Protein AF-A0A2S2NU34-F1 (afdb_monomer)

pLDDT: mean 74.49, std 21.67, range [35.31, 96.81]

Secondary structure (DSSP, 8-state):
-------HHHHHHHHHHS--HHHHHHHHHHHHHHHHHHH-SEEEEEESSSTT-EEEEEGGGEEEETTTTEEEEEE--GGGHHHHHHTTPPPPTTSEEEEEEEEEEESSHHHHHHHHHHHHHHHS------S---------------------

Nearest PDB structures (foldseek):
  3jc2-assembly1_1  TM=4.461E-01  e=7.846E+00  Canis lupus familiaris
  2vgn-assembly1_A  TM=3.188E-01  e=4.449E+00  Saccharomyces cerevisiae S288C

Organism: Schizaphis graminum (NCBI:txid13262)

Mean predicted aligned error: 14.65 Å

Structure (mmCIF, N/CA/C/O backbone):
data_AF-A0A2S2NU34-F1
#
_entry.id   AF-A0A2S2NU34-F1
#
loop_
_atom_site.group_PDB
_atom_site.id
_atom_site.type_symbol
_atom_site.label_atom_id
_atom_site.label_alt_id
_atom_site.label_comp_id
_atom_site.label_asym_id
_atom_site.label_entity_id
_atom_site.label_seq_id
_atom_site.pdbx_PDB_ins_code
_atom_site.Cartn_x
_atom_site.Cartn_y
_atom_site.Cartn_z
_atom_site.occupancy
_atom_site.B_iso_or_equiv
_atom_site.auth_seq_id
_atom_site.auth_comp_id
_atom_site.auth_asym_id
_atom_site.auth_atom_id
_atom_site.pdbx_PDB_model_num
ATOM 1 N N . GLU A 1 1 ? -29.803 -10.728 56.609 1.00 41.19 1 GLU A N 1
ATOM 2 C CA . GLU A 1 1 ? -29.369 -10.623 55.199 1.00 41.19 1 GLU A CA 1
ATOM 3 C C . GLU A 1 1 ? -28.415 -11.768 54.884 1.00 41.19 1 GLU A C 1
ATOM 5 O O . GLU A 1 1 ? -27.499 -12.003 55.662 1.00 41.19 1 GLU A O 1
ATOM 10 N N . LYS A 1 2 ? -28.663 -12.541 53.818 1.00 38.84 2 LYS A N 1
ATOM 11 C CA . LYS A 1 2 ? -27.725 -13.572 53.347 1.00 38.84 2 LYS A CA 1
ATOM 12 C C . LYS A 1 2 ? -26.826 -12.933 52.293 1.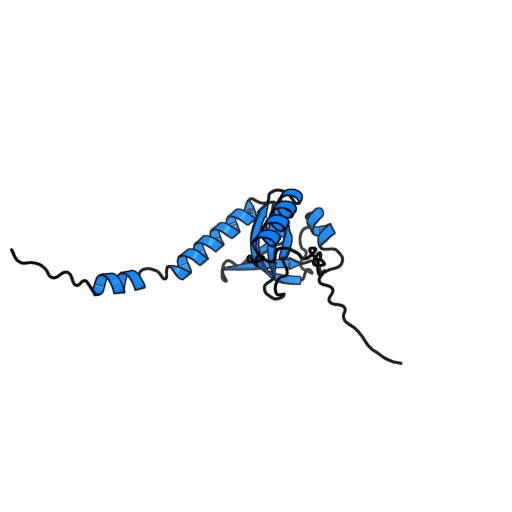00 38.84 2 LYS A C 1
ATOM 14 O O . LYS A 1 2 ? -27.303 -12.611 51.210 1.00 38.84 2 LYS A O 1
ATOM 19 N N . TYR A 1 3 ? -25.551 -12.744 52.619 1.00 47.44 3 TYR A N 1
ATOM 20 C CA . TYR A 1 3 ? -24.549 -12.320 51.647 1.00 47.44 3 TYR A CA 1
ATOM 21 C C . TYR A 1 3 ? -24.296 -13.469 50.669 1.00 47.44 3 TYR A C 1
ATOM 23 O O . TYR A 1 3 ? -23.847 -14.546 51.061 1.00 47.44 3 TYR A O 1
ATOM 31 N N . VAL A 1 4 ? -24.633 -13.248 49.399 1.00 49.75 4 VAL A N 1
ATOM 32 C CA . VAL A 1 4 ? -24.257 -14.137 48.300 1.00 49.75 4 VAL A CA 1
ATOM 33 C C . VAL A 1 4 ? -22.762 -13.941 48.071 1.00 49.75 4 VAL A C 1
ATOM 35 O O . VAL A 1 4 ? -22.330 -12.838 47.737 1.00 49.75 4 VAL A O 1
ATOM 38 N N . GLN A 1 5 ? -21.966 -14.991 48.279 1.00 52.78 5 GLN A N 1
ATOM 39 C CA . GLN A 1 5 ? -20.579 -15.000 47.822 1.00 52.78 5 GLN A CA 1
ATOM 40 C C . GLN A 1 5 ? -20.595 -14.971 46.294 1.00 52.78 5 GLN A C 1
ATOM 42 O O . GLN A 1 5 ? -20.923 -15.961 45.644 1.00 52.78 5 GLN A O 1
ATOM 47 N N . VAL A 1 6 ? -20.289 -13.808 45.725 1.00 53.88 6 VAL A N 1
ATOM 48 C CA . VAL A 1 6 ? -19.992 -13.697 44.301 1.00 53.88 6 VAL A CA 1
ATOM 49 C C . VAL A 1 6 ? -18.595 -14.267 44.118 1.00 53.88 6 VAL A C 1
ATOM 51 O O . VAL A 1 6 ? -17.631 -13.735 44.664 1.00 53.88 6 VAL A O 1
ATOM 54 N N . ASP A 1 7 ? -18.515 -15.381 43.399 1.00 53.88 7 ASP A N 1
ATOM 55 C CA . ASP A 1 7 ? -17.275 -16.087 43.101 1.00 53.88 7 ASP A CA 1
ATOM 56 C C . ASP A 1 7 ? -16.373 -15.201 42.224 1.00 53.88 7 ASP A C 1
ATOM 58 O O . ASP A 1 7 ? -16.480 -15.146 40.993 1.00 53.88 7 ASP A O 1
ATOM 62 N N . THR A 1 8 ? -15.515 -14.426 42.887 1.00 54.09 8 THR A N 1
ATOM 63 C CA . THR A 1 8 ? -14.628 -13.432 42.278 1.00 54.09 8 THR A CA 1
ATOM 64 C C . THR A 1 8 ? -13.514 -14.062 41.440 1.00 54.09 8 THR A C 1
ATOM 66 O O . THR A 1 8 ? -12.782 -13.351 40.759 1.00 54.09 8 THR A O 1
ATOM 69 N N . LEU A 1 9 ? -13.369 -15.383 41.434 1.00 52.88 9 LEU A N 1
ATOM 70 C CA . LEU A 1 9 ? -12.393 -16.045 40.576 1.00 52.88 9 LEU A CA 1
ATOM 71 C C . LEU A 1 9 ? -12.951 -16.247 39.159 1.00 52.88 9 LEU A C 1
ATOM 73 O O . LEU A 1 9 ? -12.240 -16.096 38.168 1.00 52.88 9 LEU A O 1
ATOM 77 N N . ASN A 1 10 ? -14.258 -16.493 39.055 1.00 52.78 10 ASN A N 1
ATOM 78 C CA . ASN A 1 10 ? -14.906 -16.896 37.811 1.00 52.78 10 ASN A CA 1
ATOM 79 C C . ASN A 1 10 ? -15.097 -15.724 36.826 1.00 52.78 10 ASN A C 1
ATOM 81 O O . ASN A 1 10 ? -15.079 -15.925 35.612 1.00 52.78 10 ASN A O 1
ATOM 85 N N . TRP A 1 11 ? -15.221 -14.479 37.307 1.00 49.69 11 TRP A N 1
ATOM 86 C CA . TRP A 1 11 ? -15.291 -13.317 36.406 1.00 49.69 11 TRP A CA 1
ATOM 87 C C . TRP A 1 11 ? -13.941 -13.017 35.754 1.00 49.69 11 TRP A C 1
ATOM 89 O O . TRP A 1 11 ? -13.917 -12.777 34.553 1.00 49.69 11 TRP A O 1
ATOM 99 N N . MET A 1 12 ? -12.822 -13.091 36.487 1.00 51.53 12 MET A N 1
ATOM 100 C CA . MET A 1 12 ? -11.492 -12.824 35.924 1.00 51.53 12 MET A CA 1
ATOM 101 C C . MET A 1 12 ? -11.104 -13.865 34.870 1.00 51.53 12 MET A C 1
ATOM 103 O O . MET A 1 12 ? -10.588 -13.512 33.810 1.00 51.53 12 MET A O 1
ATOM 107 N N . THR A 1 13 ? -11.408 -15.144 35.113 1.00 51.62 13 THR A N 1
ATOM 108 C CA . THR A 1 13 ? -11.118 -16.219 34.154 1.00 51.62 13 THR A CA 1
ATOM 109 C C . THR A 1 13 ? -12.028 -16.158 32.925 1.00 51.62 13 THR A C 1
ATOM 111 O O . THR A 1 13 ? -11.566 -16.410 31.811 1.00 51.62 13 THR A O 1
ATOM 114 N N . ASN A 1 14 ? -13.298 -15.766 33.087 1.00 49.59 14 ASN A N 1
ATOM 115 C CA . ASN A 1 14 ? -14.204 -15.587 31.952 1.00 49.59 14 ASN A CA 1
ATOM 116 C C . ASN A 1 14 ? -13.914 -14.304 31.165 1.00 49.59 14 ASN A C 1
ATOM 118 O O . ASN A 1 14 ? -14.042 -14.337 29.948 1.00 49.59 14 ASN A O 1
ATOM 122 N N . PHE A 1 15 ? -13.441 -13.222 31.801 1.00 48.56 15 PHE A N 1
ATOM 123 C CA . PHE A 1 15 ? -12.999 -12.008 31.101 1.00 48.56 15 PHE A CA 1
ATOM 124 C C . PHE A 1 15 ? -11.718 -12.254 30.292 1.00 48.56 15 PHE A C 1
ATOM 126 O O . PHE A 1 15 ? -11.628 -11.830 29.144 1.00 48.56 15 PHE A O 1
ATOM 133 N N . GLY A 1 16 ? -10.768 -13.022 30.843 1.00 45.75 16 GLY A N 1
ATOM 134 C CA . GLY A 1 16 ? -9.560 -13.450 30.126 1.00 45.75 16 GLY A CA 1
ATOM 135 C C . GLY A 1 16 ? -9.835 -14.389 28.942 1.00 45.75 16 GLY A C 1
ATOM 136 O O . GLY A 1 16 ? -9.041 -14.447 28.007 1.00 45.75 16 GLY A O 1
ATOM 137 N N . ARG A 1 17 ? -10.979 -15.090 28.945 1.00 45.62 17 ARG A N 1
ATOM 138 C CA . ARG A 1 17 ? -11.482 -15.902 27.819 1.00 45.62 17 ARG A CA 1
ATOM 139 C C . ARG A 1 17 ? -12.402 -15.140 26.857 1.00 45.62 17 ARG A C 1
ATOM 141 O O . ARG A 1 17 ? -12.650 -15.640 25.764 1.00 45.62 17 ARG A O 1
ATOM 148 N N . LEU A 1 18 ? -12.912 -13.968 27.240 1.00 47.97 18 LEU A N 1
ATOM 149 C CA . LEU A 1 18 ? -14.017 -13.287 26.553 1.00 47.97 18 LEU A CA 1
ATOM 150 C C . LEU A 1 18 ? -13.629 -12.510 25.302 1.00 47.97 18 LEU A C 1
ATOM 152 O O . LEU A 1 18 ? -14.528 -11.981 24.675 1.00 47.97 18 LEU A O 1
ATOM 156 N N . LEU A 1 19 ? -12.350 -12.449 2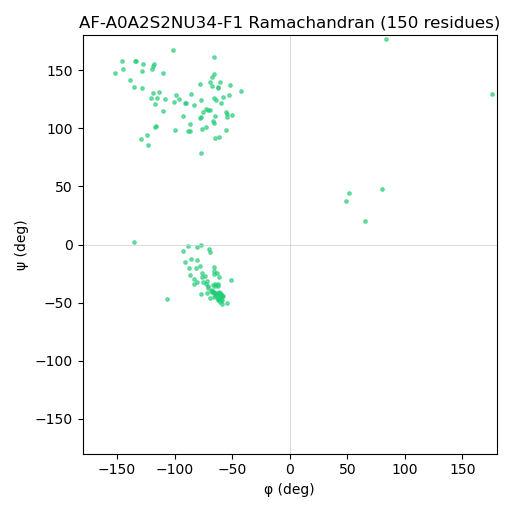4.940 1.00 46.31 19 LEU A N 1
ATOM 157 C CA . LEU A 1 19 ? -11.794 -12.133 23.620 1.00 46.31 19 LEU A CA 1
ATOM 158 C C . LEU A 1 19 ? -10.282 -12.116 23.841 1.00 46.31 19 LEU A C 1
ATOM 160 O O . LEU A 1 19 ? -9.810 -11.446 24.756 1.00 46.31 19 LEU A O 1
ATOM 164 N N . ALA A 1 20 ? -9.505 -12.826 23.028 1.00 52.09 20 ALA A N 1
ATOM 165 C CA . ALA A 1 20 ? -8.073 -12.567 22.962 1.00 52.09 20 ALA A CA 1
ATOM 166 C C . ALA A 1 20 ? -7.910 -11.115 22.478 1.00 52.09 20 ALA A C 1
ATOM 168 O O . ALA A 1 20 ? -7.962 -10.854 21.278 1.00 52.09 20 ALA A O 1
ATOM 169 N N . ILE A 1 21 ? -7.814 -10.161 23.412 1.00 56.19 21 ILE A N 1
ATOM 170 C CA . ILE A 1 21 ? -7.709 -8.715 23.148 1.00 56.19 21 ILE A CA 1
ATOM 171 C C . ILE A 1 21 ? -6.584 -8.459 22.140 1.00 56.19 21 ILE A C 1
ATOM 173 O O . ILE A 1 21 ? -6.694 -7.569 21.297 1.00 56.19 21 ILE A O 1
ATOM 177 N N . GLU A 1 22 ? -5.562 -9.318 22.164 1.00 58.56 22 GLU A N 1
ATOM 178 C CA . GLU A 1 22 ? -4.458 -9.305 21.219 1.00 58.56 22 GLU A CA 1
ATOM 179 C C . GLU A 1 22 ? -4.885 -9.482 19.753 1.00 58.56 22 GLU A C 1
ATOM 181 O O . GLU A 1 22 ? -4.497 -8.714 18.878 1.00 58.56 22 GLU A O 1
ATOM 186 N N . ASN A 1 23 ? -5.786 -10.422 19.479 1.00 64.56 23 ASN A N 1
ATOM 187 C CA . ASN A 1 23 ? -6.292 -10.653 18.125 1.00 64.56 23 ASN A CA 1
ATOM 188 C C . ASN A 1 23 ? -7.271 -9.554 17.678 1.00 64.56 23 ASN A C 1
ATOM 190 O O . ASN A 1 23 ? -7.396 -9.275 16.483 1.00 64.56 23 ASN A O 1
ATOM 194 N N . SER A 1 24 ? -7.952 -8.914 18.636 1.00 76.25 24 SER A N 1
ATOM 195 C CA . SER A 1 24 ? -8.889 -7.818 18.369 1.00 76.25 24 SER A CA 1
ATOM 196 C C . SER A 1 24 ? -8.165 -6.554 17.902 1.00 76.25 24 SER A C 1
ATOM 198 O O . SER A 1 24 ? -8.555 -5.970 16.889 1.00 76.25 24 SER A O 1
ATOM 200 N N . TYR A 1 25 ? -7.068 -6.160 18.568 1.00 80.44 25 TYR A N 1
ATOM 201 C CA . TYR A 1 25 ? -6.310 -4.978 18.142 1.00 80.44 25 TYR A CA 1
ATOM 202 C C . TYR A 1 25 ? -5.630 -5.196 16.785 1.00 80.44 25 TYR A C 1
ATOM 204 O O . TYR A 1 25 ? -5.633 -4.281 15.964 1.00 80.44 25 TYR A O 1
ATOM 212 N N . LEU A 1 26 ? -5.090 -6.395 16.521 1.00 82.88 26 LEU A N 1
ATOM 213 C CA . LEU A 1 26 ? -4.462 -6.722 15.236 1.00 82.88 26 LEU A CA 1
ATOM 214 C C . LEU A 1 26 ? -5.473 -6.634 14.094 1.00 82.88 26 LEU A C 1
ATOM 216 O O . LEU A 1 26 ? -5.217 -5.970 13.090 1.00 82.88 26 LEU A O 1
ATOM 220 N N . SER A 1 27 ? -6.656 -7.218 14.292 1.00 85.56 27 SER A N 1
ATOM 221 C CA . SER A 1 27 ? -7.735 -7.175 13.303 1.00 85.56 27 SER A CA 1
ATOM 222 C C . SER A 1 27 ? -8.236 -5.747 13.070 1.00 85.56 27 SER A C 1
ATOM 224 O O . SER A 1 27 ? -8.411 -5.332 11.927 1.00 85.56 27 SER A O 1
ATOM 226 N N . ALA A 1 28 ? -8.428 -4.961 14.135 1.00 87.75 28 ALA A N 1
ATOM 227 C CA . ALA A 1 28 ? -8.840 -3.563 14.018 1.00 87.75 28 ALA A CA 1
ATOM 228 C C . ALA A 1 28 ? -7.785 -2.710 13.295 1.00 87.75 28 ALA A C 1
ATOM 230 O O . ALA A 1 28 ? -8.128 -1.895 12.437 1.00 87.75 28 ALA A O 1
ATOM 231 N N . ASN A 1 29 ? -6.503 -2.926 13.600 1.00 89.25 29 ASN A N 1
ATOM 232 C CA . ASN A 1 2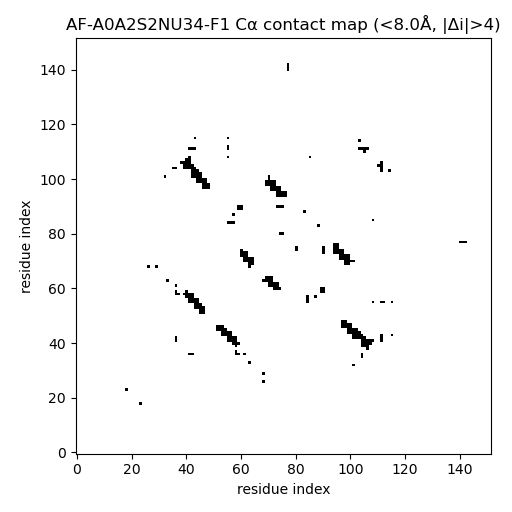9 ? -5.399 -2.252 12.928 1.00 89.25 29 ASN A CA 1
ATOM 233 C C . ASN A 1 29 ? -5.343 -2.620 11.439 1.00 89.25 29 ASN A C 1
ATOM 235 O O . ASN A 1 29 ? -5.197 -1.738 10.597 1.00 89.25 29 ASN A O 1
ATOM 239 N N . PHE A 1 30 ? -5.533 -3.897 11.099 1.00 90.50 30 PHE A N 1
ATOM 240 C CA . PHE A 1 30 ? -5.606 -4.345 9.710 1.00 90.50 30 PHE A CA 1
ATOM 241 C C . PHE A 1 30 ? -6.745 -3.653 8.950 1.00 90.50 30 PHE A C 1
ATOM 243 O O . PHE A 1 30 ? -6.511 -3.079 7.889 1.00 90.50 30 PHE A O 1
ATOM 250 N N . VAL A 1 31 ? -7.954 -3.604 9.520 1.00 92.31 31 VAL A N 1
ATOM 251 C CA . VAL A 1 31 ? -9.089 -2.883 8.915 1.00 92.31 31 VAL A CA 1
ATOM 252 C C . VAL A 1 31 ? -8.755 -1.403 8.708 1.00 92.31 31 VAL A C 1
ATOM 254 O O . VAL A 1 31 ? -8.994 -0.861 7.629 1.00 92.31 31 VAL A O 1
ATOM 257 N N . ALA A 1 32 ? -8.146 -0.751 9.701 1.00 93.44 32 ALA A N 1
ATOM 258 C CA . ALA A 1 32 ? -7.729 0.642 9.580 1.00 93.44 32 ALA A CA 1
ATOM 259 C C . ALA A 1 32 ? -6.691 0.844 8.463 1.00 93.44 32 ALA A C 1
ATOM 261 O O . ALA A 1 32 ? -6.789 1.813 7.708 1.00 93.44 32 ALA A O 1
ATOM 262 N N . ILE A 1 33 ? -5.721 -0.063 8.320 1.00 94.06 33 ILE A N 1
ATOM 263 C CA . ILE A 1 33 ? -4.737 -0.047 7.228 1.00 94.06 33 ILE A CA 1
ATOM 264 C C . ILE A 1 33 ? -5.443 -0.154 5.874 1.00 94.06 33 ILE A C 1
ATOM 266 O O . ILE A 1 33 ? -5.190 0.666 4.991 1.00 94.06 33 ILE A O 1
ATOM 270 N N . VAL A 1 34 ? -6.355 -1.117 5.721 1.00 93.94 34 VAL A N 1
ATOM 271 C CA . VAL A 1 34 ? -7.096 -1.347 4.473 1.00 93.94 34 VAL A CA 1
ATOM 272 C C . VAL A 1 34 ? -7.914 -0.119 4.073 1.00 93.94 34 VAL A C 1
ATOM 274 O O . VAL A 1 34 ? -7.887 0.285 2.911 1.00 93.94 34 VAL A O 1
ATOM 277 N N . GLU A 1 35 ? -8.594 0.526 5.020 1.00 94.94 35 GLU A N 1
ATOM 278 C CA . GLU A 1 35 ? -9.334 1.762 4.746 1.00 94.94 35 GLU A CA 1
ATOM 279 C C . GLU A 1 35 ? -8.403 2.924 4.372 1.00 94.94 35 GLU A C 1
ATOM 281 O O . GLU A 1 35 ? -8.652 3.645 3.403 1.00 94.94 35 GLU A O 1
ATOM 286 N N . ASN A 1 36 ? -7.271 3.080 5.063 1.00 95.19 36 ASN A N 1
ATOM 287 C CA . ASN A 1 36 ? -6.310 4.132 4.733 1.00 95.19 36 ASN A CA 1
ATOM 288 C C . ASN A 1 36 ? -5.664 3.945 3.351 1.00 95.19 36 ASN A C 1
ATOM 290 O O . ASN A 1 36 ? -5.408 4.945 2.673 1.00 95.19 36 ASN A O 1
ATOM 294 N N . LEU A 1 37 ? -5.437 2.703 2.909 1.00 95.19 37 LEU A N 1
ATOM 295 C CA . LEU A 1 37 ? -4.942 2.399 1.562 1.00 95.19 37 LEU A CA 1
ATOM 296 C C . LEU A 1 37 ? -5.915 2.854 0.467 1.00 95.19 37 LEU A C 1
ATOM 298 O O . LEU A 1 37 ? -5.468 3.294 -0.590 1.00 95.19 37 LEU A O 1
ATOM 302 N N . LYS A 1 38 ? -7.230 2.795 0.717 1.00 93.94 38 LYS A N 1
ATOM 303 C CA . LYS A 1 38 ? -8.260 3.257 -0.232 1.00 93.94 38 LYS A CA 1
ATOM 304 C C . LYS A 1 38 ? -8.313 4.782 -0.338 1.00 93.94 38 LYS A C 1
ATOM 306 O O . LYS A 1 38 ? -8.610 5.313 -1.405 1.00 93.94 38 LYS A O 1
ATOM 311 N N . LEU A 1 39 ? -8.044 5.482 0.765 1.00 94.81 39 LEU A N 1
ATOM 312 C CA . LEU A 1 39 ? -8.177 6.941 0.857 1.00 94.81 39 LEU A CA 1
ATOM 313 C C . LEU A 1 39 ? -6.921 7.695 0.403 1.00 94.81 39 LEU A C 1
ATOM 315 O O . LEU A 1 39 ? -7.009 8.845 -0.023 1.00 94.81 39 LEU A O 1
ATOM 319 N N . ASN A 1 40 ? -5.746 7.070 0.493 1.00 95.94 40 ASN A N 1
ATOM 320 C CA . ASN A 1 40 ? -4.466 7.722 0.232 1.00 95.94 40 ASN A CA 1
ATOM 321 C C . ASN A 1 40 ? -3.825 7.214 -1.057 1.00 95.94 40 ASN A C 1
ATOM 323 O O . ASN A 1 40 ? -3.920 6.036 -1.389 1.00 95.94 40 ASN A O 1
ATOM 327 N N . LYS A 1 41 ? -3.096 8.087 -1.760 1.00 96.00 41 LYS A N 1
ATOM 328 C CA . LYS A 1 41 ? -2.398 7.721 -3.006 1.00 96.00 41 LYS A CA 1
ATOM 329 C C . LYS A 1 41 ? -1.049 7.058 -2.765 1.00 96.00 41 LYS A C 1
ATOM 331 O O . LYS A 1 41 ? -0.608 6.270 -3.594 1.00 96.00 41 LYS A O 1
ATOM 336 N N . PHE A 1 42 ? -0.396 7.399 -1.659 1.00 96.81 42 PHE A N 1
ATOM 337 C CA . PHE A 1 42 ? 0.928 6.912 -1.305 1.00 96.81 42 PHE A CA 1
ATOM 338 C C . PHE A 1 42 ? 0.940 6.338 0.104 1.00 96.81 42 PHE A C 1
ATOM 340 O O . PHE A 1 42 ? 0.243 6.811 1.007 1.00 96.81 42 PHE A O 1
ATOM 347 N N . VAL A 1 43 ? 1.812 5.361 0.297 1.00 96.81 43 VAL A N 1
ATOM 348 C CA . VAL A 1 43 ? 2.033 4.679 1.562 1.00 96.81 43 VAL A CA 1
ATOM 349 C C . VAL A 1 43 ? 3.529 4.466 1.771 1.00 96.81 43 VAL A C 1
ATOM 351 O O . VAL A 1 43 ? 4.284 4.225 0.830 1.00 96.81 43 VAL A O 1
ATOM 354 N N . ILE A 1 44 ? 3.962 4.622 3.017 1.00 95.25 44 ILE A N 1
ATOM 355 C CA . ILE A 1 44 ? 5.287 4.235 3.487 1.00 95.25 44 ILE A CA 1
ATOM 356 C C . ILE A 1 44 ? 5.170 2.797 3.967 1.00 95.25 44 ILE A C 1
ATOM 358 O O . ILE A 1 44 ? 4.355 2.530 4.853 1.00 95.25 44 ILE A O 1
ATOM 362 N N . ILE A 1 45 ? 5.962 1.904 3.390 1.00 94.12 45 ILE A N 1
ATOM 363 C CA . ILE A 1 45 ? 5.985 0.485 3.734 1.00 94.12 45 ILE A CA 1
ATOM 364 C C . ILE A 1 45 ? 7.352 0.077 4.257 1.00 94.12 45 ILE A C 1
ATOM 366 O O . ILE A 1 45 ? 8.362 0.676 3.900 1.00 94.12 45 ILE A O 1
ATOM 370 N N . GLU A 1 46 ? 7.358 -0.965 5.071 1.00 92.19 46 GLU A N 1
ATOM 371 C CA . GLU A 1 46 ? 8.546 -1.688 5.504 1.00 92.19 46 GLU A CA 1
ATOM 372 C C . GLU A 1 46 ? 8.476 -3.112 4.951 1.00 92.19 46 GLU A C 1
ATOM 374 O O . GLU A 1 46 ? 7.459 -3.785 5.126 1.00 92.19 46 GLU A O 1
ATOM 379 N N . PHE A 1 47 ? 9.509 -3.557 4.240 1.00 91.62 47 PHE A N 1
ATOM 380 C CA . PHE A 1 47 ? 9.574 -4.931 3.739 1.00 91.62 47 PHE A CA 1
ATOM 381 C C . PHE A 1 47 ? 9.973 -5.893 4.861 1.00 91.62 47 PHE A C 1
ATOM 383 O O . PHE A 1 47 ? 10.853 -5.585 5.658 1.00 91.62 47 PHE A O 1
ATOM 390 N N . LEU A 1 48 ? 9.325 -7.060 4.924 1.00 87.38 48 LEU A N 1
ATOM 391 C CA . LEU A 1 48 ? 9.581 -8.045 5.984 1.00 87.38 48 LEU A CA 1
ATOM 392 C C . LEU A 1 48 ? 10.820 -8.908 5.733 1.00 87.38 48 LEU A C 1
ATOM 394 O O . LEU A 1 48 ? 11.475 -9.330 6.680 1.00 87.38 48 LEU A O 1
ATOM 398 N N . GLU A 1 49 ? 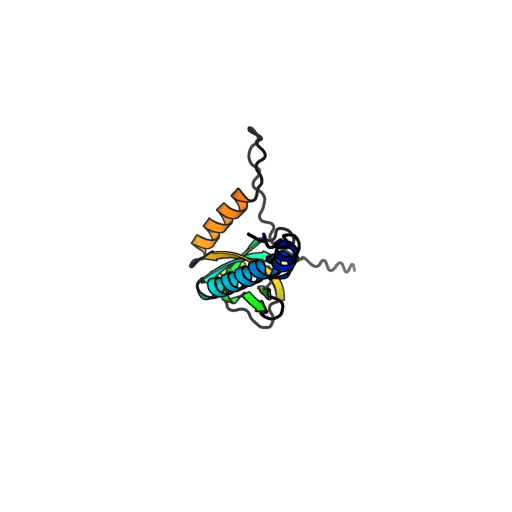11.122 -9.195 4.469 1.00 81.94 49 GLU A N 1
ATOM 399 C CA . GLU A 1 49 ? 12.241 -10.068 4.085 1.00 81.94 49 GLU A CA 1
ATOM 400 C C . GLU A 1 49 ? 13.591 -9.336 4.086 1.00 81.94 49 GLU A C 1
ATOM 402 O O . GLU A 1 49 ? 14.642 -9.964 4.195 1.00 81.94 49 GLU A O 1
ATOM 407 N N . GLU A 1 50 ? 13.569 -8.004 4.005 1.00 73.19 50 GLU A N 1
ATOM 408 C CA . GLU A 1 50 ? 14.754 -7.151 4.010 1.00 73.19 50 GLU A CA 1
ATOM 409 C C . GLU A 1 50 ? 14.719 -6.250 5.248 1.00 73.19 50 GLU A C 1
ATOM 411 O O . GLU A 1 50 ? 14.005 -5.244 5.280 1.00 73.19 50 GLU A O 1
ATOM 416 N N . GLU A 1 51 ? 15.487 -6.607 6.284 1.00 65.88 51 GLU A N 1
ATOM 417 C CA . GLU A 1 51 ? 15.533 -5.826 7.523 1.00 65.88 51 GLU A CA 1
ATOM 418 C C . GLU A 1 51 ? 15.838 -4.344 7.240 1.00 65.88 51 GLU A C 1
ATOM 420 O O . GLU A 1 51 ? 16.825 -4.000 6.587 1.00 65.88 51 GLU A O 1
ATOM 425 N N . GLN A 1 52 ? 15.004 -3.455 7.792 1.00 66.69 52 GLN A N 1
ATOM 426 C CA . GLN A 1 52 ? 15.148 -1.994 7.711 1.00 66.69 52 GLN A CA 1
ATOM 427 C C . GLN A 1 52 ? 14.997 -1.398 6.298 1.00 66.69 52 GLN A C 1
ATOM 429 O O . GLN A 1 52 ? 15.409 -0.257 6.061 1.00 66.69 52 GLN A O 1
ATOM 434 N N . CYS A 1 53 ? 14.368 -2.116 5.366 1.00 83.19 53 CYS A N 1
ATOM 435 C CA . CYS A 1 53 ? 14.043 -1.586 4.046 1.00 83.19 53 CYS A CA 1
ATOM 436 C C . CYS A 1 53 ? 12.688 -0.860 4.075 1.00 83.19 53 CYS A C 1
ATOM 438 O O . CYS A 1 53 ? 11.622 -1.477 4.024 1.00 83.19 53 CYS A O 1
ATOM 440 N N . ILE A 1 54 ? 12.734 0.473 4.195 1.00 89.88 54 ILE A N 1
ATOM 441 C CA . ILE A 1 54 ? 11.547 1.339 4.213 1.00 89.88 54 ILE A CA 1
ATOM 442 C C . ILE A 1 54 ? 11.473 2.129 2.910 1.00 89.88 54 ILE A C 1
ATOM 444 O O . ILE A 1 54 ? 12.386 2.890 2.584 1.00 89.88 54 ILE A O 1
ATOM 448 N N . GLU A 1 55 ? 10.345 2.028 2.214 1.00 92.38 55 GLU A N 1
ATOM 449 C CA . GLU A 1 55 ? 10.135 2.671 0.918 1.00 92.38 55 GLU A CA 1
ATOM 450 C C . GLU A 1 55 ? 8.788 3.390 0.824 1.00 92.38 55 GLU A C 1
ATOM 452 O O . GLU A 1 55 ? 7.840 3.115 1.561 1.00 92.38 55 GLU A O 1
ATOM 457 N N . ILE A 1 56 ? 8.706 4.351 -0.100 1.00 94.62 56 ILE A N 1
ATOM 458 C CA . ILE A 1 56 ? 7.446 5.022 -0.445 1.00 94.62 56 ILE A CA 1
ATOM 459 C C . ILE A 1 56 ? 6.922 4.405 -1.731 1.00 94.62 56 ILE A C 1
ATOM 461 O O . ILE A 1 56 ? 7.579 4.487 -2.772 1.00 94.62 56 ILE A O 1
ATOM 465 N N . VAL A 1 57 ? 5.700 3.884 -1.683 1.00 95.50 57 VAL A N 1
ATOM 466 C CA . VAL A 1 57 ? 5.032 3.300 -2.846 1.00 95.50 57 VAL A CA 1
ATOM 467 C C . VAL A 1 57 ? 3.649 3.901 -3.061 1.00 95.50 57 VAL A C 1
ATOM 469 O O . VAL A 1 57 ? 3.032 4.413 -2.122 1.00 95.50 57 VAL A O 1
ATOM 472 N N . PRO A 1 58 ? 3.136 3.868 -4.296 1.00 96.81 58 PRO A N 1
ATOM 473 C CA . PRO A 1 58 ? 1.724 4.092 -4.557 1.00 96.81 58 PRO A CA 1
ATOM 474 C C . PRO A 1 58 ? 0.858 3.043 -3.843 1.00 96.81 58 PRO A C 1
ATOM 476 O O . PRO A 1 58 ? 1.186 1.858 -3.842 1.00 96.81 58 PRO A O 1
ATOM 479 N N . SER A 1 59 ? -0.280 3.444 -3.277 1.00 96.81 59 SER A N 1
ATOM 480 C CA . SER A 1 59 ? -1.177 2.519 -2.563 1.00 96.81 59 SER A CA 1
ATOM 481 C C . SER A 1 59 ? -1.729 1.415 -3.470 1.00 96.81 59 SER A C 1
ATOM 483 O O . SER A 1 59 ? -1.983 0.309 -3.007 1.00 96.81 59 SER A O 1
ATOM 485 N N . ASN A 1 60 ? -1.854 1.674 -4.778 1.00 95.44 60 ASN A N 1
ATOM 486 C CA . ASN A 1 60 ? -2.287 0.677 -5.764 1.00 95.44 60 ASN A CA 1
ATOM 487 C C . ASN A 1 60 ? -1.246 -0.430 -6.028 1.00 95.44 60 ASN A C 1
ATOM 489 O O . ASN A 1 60 ? -1.528 -1.347 -6.796 1.00 95.44 60 ASN A O 1
ATOM 493 N N . TRP A 1 61 ? -0.054 -0.357 -5.426 1.00 96.31 61 TRP A N 1
ATOM 494 C CA . TRP A 1 61 ? 0.928 -1.446 -5.443 1.00 96.31 61 TRP A CA 1
ATOM 495 C C . TRP A 1 61 ? 0.688 -2.459 -4.327 1.00 96.31 61 TRP A C 1
ATOM 497 O O . TRP A 1 61 ? 1.284 -3.535 -4.353 1.00 96.31 61 TRP A O 1
ATOM 507 N N . ILE A 1 62 ? -0.168 -2.131 -3.356 1.00 96.81 62 ILE A N 1
ATOM 508 C CA . ILE A 1 62 ? -0.457 -2.990 -2.215 1.00 96.81 62 ILE A CA 1
ATOM 509 C C . ILE A 1 62 ? -1.643 -3.891 -2.537 1.00 96.81 62 ILE A C 1
ATOM 511 O O . ILE A 1 62 ? -2.743 -3.433 -2.841 1.00 96.81 62 ILE A O 1
ATOM 515 N N . ILE A 1 63 ? -1.403 -5.192 -2.447 1.00 95.50 63 ILE A N 1
ATOM 516 C CA . ILE A 1 63 ? -2.415 -6.237 -2.487 1.00 95.50 63 ILE A CA 1
ATOM 517 C C . ILE A 1 63 ? -2.707 -6.636 -1.045 1.00 95.50 63 ILE A C 1
ATOM 519 O O . ILE A 1 63 ? -1.795 -6.940 -0.277 1.00 95.50 63 ILE A O 1
ATOM 523 N N . VAL A 1 64 ? -3.986 -6.641 -0.695 1.00 95.56 64 VAL A N 1
ATOM 524 C CA . VAL A 1 64 ? -4.468 -7.036 0.626 1.00 95.56 64 VAL A CA 1
ATOM 525 C C . VAL A 1 64 ? -4.902 -8.499 0.565 1.00 95.56 64 VAL A C 1
ATOM 527 O O . VAL A 1 64 ? -5.716 -8.867 -0.282 1.00 95.56 64 VAL A O 1
ATOM 530 N N . ASP A 1 65 ? -4.345 -9.333 1.442 1.00 92.81 65 ASP A N 1
ATOM 531 C CA . ASP A 1 65 ? -4.827 -10.693 1.684 1.00 92.81 65 ASP A CA 1
ATOM 532 C C . ASP A 1 65 ? -5.681 -10.697 2.955 1.00 92.81 65 ASP A C 1
ATOM 534 O O . ASP A 1 65 ? -5.164 -10.750 4.072 1.00 92.81 65 ASP A O 1
ATOM 538 N N . ASP A 1 66 ? -7.000 -10.638 2.774 1.00 88.44 66 ASP A N 1
ATOM 539 C CA . ASP A 1 66 ? -7.965 -10.598 3.877 1.00 88.44 66 ASP A CA 1
ATOM 540 C C . ASP A 1 66 ? -7.985 -11.890 4.707 1.00 88.44 66 ASP A C 1
ATOM 542 O O . ASP A 1 66 ? -8.361 -11.865 5.878 1.00 88.44 66 ASP A O 1
ATOM 546 N N . LYS A 1 67 ? -7.589 -13.031 4.123 1.00 87.88 67 LYS A N 1
ATOM 547 C CA . LYS A 1 67 ? -7.614 -14.327 4.818 1.00 87.88 67 LYS A CA 1
ATOM 548 C C . LYS A 1 67 ? -6.454 -14.449 5.788 1.00 87.88 67 LYS A C 1
ATOM 550 O O . LYS A 1 67 ? -6.629 -14.960 6.890 1.00 87.88 67 LYS A O 1
ATOM 555 N N . LEU A 1 68 ? -5.277 -14.009 5.355 1.00 88.25 68 LEU A N 1
ATOM 556 C CA . LEU A 1 68 ? -4.060 -14.043 6.161 1.00 88.25 68 LEU A CA 1
ATOM 557 C C . LEU A 1 68 ? -3.833 -12.746 6.947 1.00 88.25 68 LEU A C 1
ATOM 559 O O . LEU A 1 68 ? -2.901 -12.691 7.742 1.00 88.25 68 LEU A O 1
ATOM 563 N N . GLN A 1 69 ? -4.666 -11.721 6.729 1.00 89.69 69 GLN A N 1
ATOM 564 C CA . GLN A 1 69 ? -4.487 -10.362 7.250 1.00 89.69 69 GLN A CA 1
ATOM 565 C C . GLN A 1 69 ? -3.093 -9.794 6.935 1.00 89.69 69 GLN A C 1
ATOM 567 O O . GLN A 1 69 ? -2.424 -9.201 7.783 1.00 89.69 69 GLN A O 1
ATOM 572 N N . LYS A 1 70 ? -2.640 -9.987 5.691 1.00 92.81 70 LYS A N 1
ATOM 573 C CA . LYS A 1 70 ? -1.311 -9.572 5.222 1.00 92.81 70 LYS A CA 1
ATOM 574 C C . LYS A 1 70 ? -1.394 -8.540 4.106 1.00 92.81 70 LYS A C 1
ATOM 576 O O . LYS A 1 70 ? -2.368 -8.481 3.357 1.00 92.81 70 LYS A O 1
ATOM 581 N N . CYS A 1 71 ? -0.332 -7.752 3.974 1.00 95.06 71 CYS A N 1
ATOM 582 C CA . CYS A 1 71 ? -0.140 -6.827 2.864 1.00 95.06 71 CYS A CA 1
ATOM 583 C C . CYS A 1 71 ? 1.048 -7.280 2.013 1.00 95.06 71 CYS A C 1
ATOM 585 O O . CYS A 1 71 ? 2.131 -7.555 2.527 1.00 95.06 71 CYS A O 1
ATOM 587 N N . ILE A 1 72 ? 0.839 -7.332 0.701 1.00 95.56 72 ILE A N 1
ATOM 588 C CA . ILE A 1 72 ? 1.844 -7.722 -0.284 1.00 95.56 72 ILE A CA 1
ATOM 589 C C . ILE A 1 72 ? 2.093 -6.528 -1.197 1.00 95.56 72 ILE A C 1
ATOM 591 O O . ILE A 1 72 ? 1.180 -6.060 -1.876 1.00 95.56 72 ILE A O 1
ATOM 595 N N . CYS A 1 73 ? 3.329 -6.051 -1.259 1.00 95.38 73 CYS A N 1
ATOM 596 C CA . CYS A 1 73 ? 3.735 -5.039 -2.219 1.00 95.38 73 CYS A CA 1
ATOM 597 C C . CYS A 1 73 ? 4.144 -5.699 -3.539 1.00 95.38 73 CYS A C 1
ATOM 599 O O . CYS A 1 73 ? 4.962 -6.621 -3.568 1.00 95.38 73 CYS A O 1
ATOM 601 N N . ARG A 1 74 ? 3.585 -5.208 -4.648 1.00 94.75 74 ARG A N 1
ATOM 602 C CA . ARG A 1 74 ? 4.081 -5.494 -5.995 1.00 94.75 74 ARG A CA 1
ATOM 603 C C . ARG A 1 74 ? 5.233 -4.563 -6.318 1.00 94.75 74 ARG A C 1
ATOM 605 O O . ARG A 1 74 ? 5.037 -3.350 -6.385 1.00 94.75 74 ARG A O 1
ATOM 612 N N . TRP A 1 75 ? 6.398 -5.131 -6.591 1.00 92.19 75 TRP A N 1
ATOM 613 C CA . TRP A 1 75 ? 7.611 -4.356 -6.797 1.00 92.19 75 TRP A CA 1
ATOM 614 C C . TRP A 1 75 ? 8.185 -4.559 -8.207 1.00 92.19 75 TRP A C 1
ATOM 616 O O . TRP A 1 75 ? 8.343 -5.694 -8.654 1.00 92.19 75 TRP A O 1
ATOM 626 N N . PRO A 1 76 ? 8.515 -3.476 -8.933 1.00 89.31 76 PRO A N 1
ATOM 627 C CA . PRO A 1 76 ? 9.036 -3.555 -10.299 1.00 89.31 76 PRO A CA 1
ATOM 628 C C . PRO A 1 76 ? 10.517 -3.953 -10.403 1.00 89.31 76 PRO A C 1
ATOM 630 O O . PRO A 1 76 ? 11.049 -3.970 -11.515 1.00 89.31 76 PRO A O 1
ATOM 633 N N . GLY A 1 77 ? 11.199 -4.188 -9.279 1.00 80.81 77 GLY A N 1
ATOM 634 C CA . GLY A 1 77 ? 12.654 -4.341 -9.213 1.00 80.81 77 GLY A CA 1
ATOM 635 C C . GLY A 1 77 ? 13.409 -3.003 -9.136 1.00 80.81 77 GLY A C 1
ATOM 636 O O . GLY A 1 77 ? 12.818 -1.919 -9.181 1.00 80.81 77 GLY A O 1
ATOM 637 N N . SER A 1 78 ? 14.739 -3.074 -9.007 1.00 69.06 78 SER A N 1
ATOM 638 C CA . SER A 1 78 ? 15.598 -1.938 -8.625 1.00 69.06 78 SER A CA 1
ATOM 639 C C . SER A 1 78 ? 15.635 -0.807 -9.662 1.00 69.06 78 SER A C 1
ATOM 641 O O . SER A 1 78 ? 15.453 0.362 -9.322 1.00 69.06 78 SER A O 1
ATOM 643 N N . ASN A 1 79 ? 15.785 -1.126 -10.949 1.00 70.81 79 ASN A N 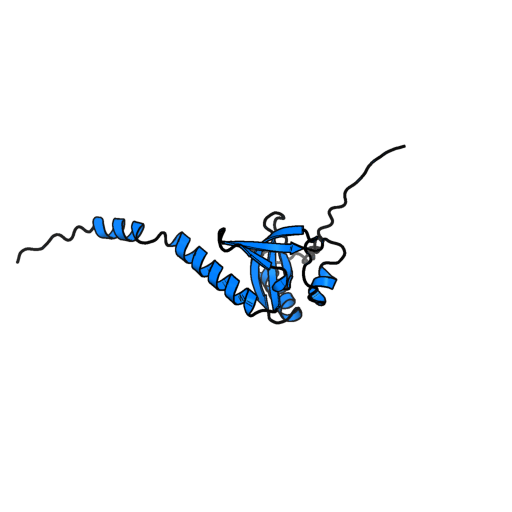1
ATOM 644 C CA . ASN A 1 79 ? 16.148 -0.120 -11.955 1.00 70.81 79 ASN A CA 1
ATOM 645 C C . ASN A 1 79 ? 15.104 0.980 -12.215 1.00 70.81 79 ASN A C 1
ATOM 647 O O . ASN A 1 79 ? 15.456 2.028 -12.752 1.00 70.81 79 ASN A O 1
ATOM 651 N N . ASN A 1 80 ? 13.828 0.785 -11.864 1.00 81.38 80 ASN A N 1
ATOM 652 C CA . ASN A 1 80 ? 12.766 1.735 -12.225 1.00 81.38 80 ASN A CA 1
ATOM 653 C C . ASN A 1 80 ? 11.782 2.083 -11.100 1.00 81.38 80 ASN A C 1
ATOM 655 O O . ASN A 1 80 ? 10.865 2.873 -11.344 1.00 81.38 80 ASN A O 1
ATOM 659 N N . ALA A 1 81 ? 11.961 1.554 -9.884 1.00 85.50 81 ALA A N 1
ATOM 660 C CA . ALA A 1 81 ? 10.999 1.722 -8.794 1.00 85.50 81 ALA A CA 1
ATOM 661 C C . ALA A 1 81 ? 10.680 3.196 -8.504 1.00 85.50 81 ALA A C 1
ATOM 663 O O . ALA A 1 81 ? 9.522 3.598 -8.551 1.00 85.50 81 ALA A O 1
ATOM 664 N N . SER A 1 82 ? 11.697 4.043 -8.332 1.00 86.12 82 SER A N 1
ATOM 665 C CA . SER A 1 82 ? 11.504 5.469 -8.023 1.00 86.12 82 SER A CA 1
ATOM 666 C C . SER A 1 82 ? 10.721 6.230 -9.104 1.00 86.12 82 SER A C 1
ATOM 668 O O . SER A 1 82 ? 9.831 7.028 -8.797 1.00 86.12 82 SER A O 1
ATOM 670 N N . ARG A 1 83 ? 11.010 5.956 -10.383 1.00 88.19 83 ARG A N 1
ATOM 671 C CA . ARG A 1 83 ? 10.310 6.549 -11.530 1.00 88.19 83 ARG A CA 1
ATOM 672 C C . ARG A 1 83 ? 8.863 6.066 -11.605 1.00 88.19 83 ARG A C 1
ATOM 674 O O . ARG A 1 83 ? 7.964 6.852 -11.909 1.00 88.19 83 ARG A O 1
ATOM 681 N N . TYR A 1 84 ? 8.631 4.785 -11.343 1.00 92.31 84 TYR A N 1
ATOM 682 C CA . TYR A 1 84 ? 7.296 4.189 -11.354 1.00 92.31 84 TYR A CA 1
ATOM 683 C C . TYR A 1 84 ? 6.451 4.661 -10.173 1.00 92.31 84 TYR A C 1
ATOM 685 O O . TYR A 1 84 ? 5.281 4.971 -10.375 1.00 92.31 84 TYR A O 1
ATOM 693 N N . THR A 1 85 ? 7.048 4.841 -8.995 1.00 91.50 85 THR A N 1
ATOM 694 C CA . THR A 1 85 ? 6.407 5.479 -7.843 1.00 91.50 85 THR A CA 1
ATOM 695 C C . THR A 1 85 ? 5.970 6.900 -8.184 1.00 91.50 85 THR A C 1
ATOM 697 O O . THR A 1 85 ? 4.804 7.243 -8.006 1.00 91.50 85 THR A O 1
ATOM 700 N N . ALA A 1 86 ? 6.870 7.724 -8.733 1.00 87.25 86 ALA A N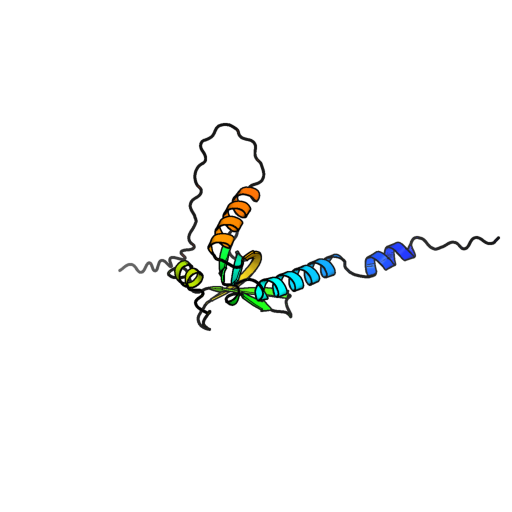 1
ATOM 701 C CA . ALA A 1 86 ? 6.561 9.116 -9.071 1.00 87.25 86 ALA A CA 1
ATOM 702 C C . ALA A 1 86 ? 5.444 9.243 -10.124 1.00 87.25 86 ALA A C 1
ATOM 704 O O . ALA A 1 86 ? 4.619 10.150 -10.050 1.00 87.25 86 ALA A O 1
ATOM 705 N N . SER A 1 87 ? 5.401 8.317 -11.085 1.00 90.06 87 SER A N 1
ATOM 706 C CA . SER A 1 87 ? 4.368 8.263 -12.130 1.00 90.06 87 SER A CA 1
ATOM 707 C C . SER A 1 87 ? 3.120 7.465 -11.739 1.00 90.06 87 SER A C 1
ATOM 709 O O . SER A 1 87 ? 2.195 7.383 -12.541 1.00 90.06 87 SER A O 1
ATOM 711 N N . GLN A 1 88 ? 3.082 6.879 -10.534 1.00 91.38 88 GLN A N 1
ATOM 712 C CA . GLN A 1 88 ? 2.023 5.969 -10.075 1.00 91.38 88 GLN A CA 1
ATOM 713 C C . GLN A 1 88 ? 1.709 4.858 -11.090 1.00 91.38 88 GLN A C 1
ATOM 715 O O . GLN A 1 88 ? 0.554 4.468 -11.279 1.00 91.38 88 GLN A O 1
ATOM 720 N N . LYS A 1 89 ? 2.746 4.348 -11.769 1.00 92.31 89 LYS A N 1
ATOM 721 C CA . LYS A 1 89 ? 2.589 3.293 -12.772 1.00 92.31 89 LYS A CA 1
ATOM 722 C C . LYS A 1 89 ? 1.928 2.078 -12.109 1.00 92.31 89 LYS A C 1
ATOM 724 O O . LYS A 1 89 ? 2.447 1.623 -11.092 1.00 92.31 89 LYS A O 1
ATOM 729 N N . PRO A 1 90 ? 0.820 1.544 -12.645 1.00 92.69 90 PRO A N 1
ATOM 730 C CA . PRO A 1 90 ? 0.150 0.405 -12.035 1.00 92.69 90 PRO A CA 1
ATOM 731 C C . PRO A 1 90 ? 1.038 -0.848 -12.097 1.00 92.69 90 PRO A C 1
ATOM 733 O O . PRO A 1 90 ? 1.779 -1.022 -13.076 1.00 92.69 90 PRO A O 1
ATOM 736 N N . PRO A 1 91 ? 0.963 -1.726 -11.084 1.00 93.06 91 PRO A N 1
ATOM 737 C CA . PRO A 1 91 ? 1.725 -2.962 -11.072 1.00 93.06 91 PRO A CA 1
ATOM 738 C C . PRO A 1 91 ? 1.239 -3.913 -12.164 1.00 93.06 91 PRO A C 1
ATOM 740 O O . PRO A 1 91 ? 0.045 -3.998 -12.455 1.00 93.06 91 PRO A O 1
ATOM 743 N N . THR A 1 92 ? 2.170 -4.655 -12.763 1.00 89.94 92 THR A N 1
ATOM 744 C CA . THR A 1 92 ? 1.845 -5.720 -13.719 1.00 89.94 92 THR A CA 1
ATOM 745 C C . THR A 1 92 ? 1.932 -7.089 -13.051 1.00 89.94 92 THR A C 1
ATOM 747 O O . THR A 1 92 ? 2.457 -7.248 -11.949 1.00 89.94 92 THR A O 1
ATOM 750 N N . ASN A 1 93 ? 1.413 -8.118 -13.720 1.00 88.12 93 ASN A N 1
ATOM 751 C CA . ASN A 1 93 ? 1.489 -9.497 -13.239 1.00 88.12 93 ASN A CA 1
ATOM 752 C C . ASN A 1 93 ? 2.929 -10.028 -13.124 1.00 88.12 93 ASN A C 1
ATOM 754 O O . ASN A 1 93 ? 3.147 -10.916 -12.302 1.00 88.12 93 ASN A O 1
ATOM 758 N N . VAL A 1 94 ? 3.865 -9.461 -13.895 1.00 90.00 94 VAL A N 1
ATOM 759 C CA . VAL A 1 94 ? 5.295 -9.819 -13.934 1.00 90.00 94 VAL A CA 1
ATOM 760 C C . VAL A 1 94 ? 6.080 -9.254 -12.746 1.00 90.00 94 VAL A C 1
ATOM 762 O O . VAL A 1 94 ? 7.169 -9.727 -12.469 1.00 90.00 94 VAL A O 1
ATOM 765 N N . TRP A 1 95 ? 5.555 -8.244 -12.044 1.00 92.50 95 TRP A N 1
ATOM 766 C CA . TRP A 1 95 ? 6.244 -7.674 -10.884 1.00 92.50 95 TRP A CA 1
ATOM 767 C C . TRP A 1 95 ? 6.275 -8.656 -9.720 1.00 92.50 95 TRP A C 1
ATOM 769 O O . TRP A 1 95 ? 5.261 -9.304 -9.421 1.00 92.50 95 TRP A O 1
ATOM 779 N N . ASP A 1 96 ? 7.411 -8.697 -9.039 1.00 91.94 96 ASP A N 1
ATOM 780 C CA . ASP A 1 96 ? 7.628 -9.545 -7.878 1.00 91.94 96 ASP A CA 1
ATOM 781 C C . ASP A 1 96 ? 6.734 -9.124 -6.708 1.00 91.94 96 ASP A C 1
ATOM 783 O O . ASP A 1 96 ? 6.148 -8.033 -6.683 1.00 91.94 96 ASP A O 1
ATOM 787 N N . ARG A 1 97 ? 6.560 -10.043 -5.761 1.00 93.38 97 ARG A N 1
ATOM 788 C CA . ARG A 1 97 ? 5.671 -9.894 -4.609 1.00 93.38 97 ARG A CA 1
ATOM 789 C C . ARG A 1 97 ? 6.494 -10.007 -3.344 1.00 93.38 97 ARG A C 1
ATOM 791 O O . ARG A 1 97 ? 7.137 -11.029 -3.149 1.00 93.38 97 ARG A O 1
ATOM 798 N N . TYR A 1 98 ? 6.382 -9.008 -2.485 1.00 93.38 98 TYR A N 1
ATOM 799 C CA . TYR A 1 98 ? 7.080 -8.979 -1.208 1.00 93.38 98 TYR A CA 1
ATOM 800 C C . TYR A 1 98 ? 6.086 -8.704 -0.088 1.00 93.38 98 TYR A C 1
ATOM 802 O O . TYR A 1 98 ? 5.233 -7.821 -0.222 1.00 93.38 98 TYR A O 1
ATOM 810 N N . GLU A 1 99 ? 6.176 -9.448 1.012 1.00 94.00 99 GLU A N 1
ATOM 811 C CA . GLU A 1 99 ? 5.395 -9.123 2.205 1.00 94.00 99 GLU A CA 1
ATOM 812 C C . GLU A 1 99 ? 5.892 -7.804 2.813 1.00 94.00 99 GLU A C 1
ATOM 814 O O . GLU A 1 99 ? 7.096 -7.543 2.904 1.00 94.00 99 GLU A O 1
ATOM 819 N N . CYS A 1 100 ? 4.955 -6.949 3.214 1.00 94.00 100 CYS A N 1
ATOM 820 C CA . CYS A 1 100 ? 5.273 -5.626 3.734 1.00 94.00 100 CYS A CA 1
ATOM 821 C C . CYS A 1 100 ? 4.303 -5.187 4.833 1.00 94.00 100 CYS A C 1
ATOM 823 O O . CYS A 1 100 ? 3.154 -5.631 4.882 1.00 94.00 100 CYS A O 1
ATOM 825 N N . ILE A 1 101 ? 4.749 -4.247 5.666 1.00 92.81 101 ILE A N 1
ATOM 826 C CA . ILE A 1 101 ? 3.937 -3.577 6.680 1.00 92.81 101 ILE A CA 1
ATOM 827 C C . ILE A 1 101 ? 3.719 -2.115 6.266 1.00 92.81 101 ILE A C 1
ATOM 829 O O . ILE A 1 101 ? 4.673 -1.333 6.233 1.00 92.81 101 ILE A O 1
ATOM 833 N N . PRO A 1 102 ? 2.474 -1.701 5.977 1.00 94.69 102 PRO A N 1
ATOM 834 C CA . PRO A 1 102 ? 2.115 -0.292 5.844 1.00 94.69 102 PRO A CA 1
ATOM 835 C C . PRO A 1 102 ? 2.278 0.471 7.164 1.00 94.69 102 PRO A C 1
ATOM 837 O O . PRO A 1 102 ? 1.665 0.124 8.169 1.00 94.69 102 PRO A O 1
ATOM 840 N N . GLN A 1 103 ? 3.066 1.546 7.150 1.00 92.31 103 GLN A N 1
ATOM 841 C CA . GLN A 1 103 ? 3.399 2.337 8.341 1.00 92.31 103 GLN A CA 1
ATOM 842 C C . GLN A 1 103 ? 2.680 3.694 8.374 1.00 92.31 103 GLN A C 1
ATOM 844 O O . GLN A 1 103 ? 2.144 4.115 9.403 1.00 92.31 103 GLN A O 1
ATOM 849 N N . LYS A 1 104 ? 2.691 4.436 7.257 1.00 94.06 104 LYS A N 1
ATOM 850 C CA . LYS A 1 104 ? 2.115 5.793 7.157 1.00 94.06 104 LYS A CA 1
ATOM 851 C C . LYS A 1 104 ? 1.508 6.029 5.782 1.00 94.06 104 LYS A C 1
ATOM 853 O O . LYS A 1 104 ? 2.028 5.546 4.788 1.00 94.06 104 LYS A O 1
ATOM 858 N N . PHE A 1 105 ? 0.485 6.875 5.721 1.00 95.38 105 PHE A N 1
ATOM 859 C CA . PHE A 1 105 ? -0.254 7.163 4.490 1.00 95.38 105 PHE A CA 1
ATOM 860 C C . PHE A 1 105 ? -0.177 8.643 4.117 1.00 95.38 105 PHE A C 1
ATOM 862 O O . PHE A 1 105 ? -0.018 9.506 4.991 1.00 95.38 105 PHE A O 1
ATOM 869 N N . ALA A 1 106 ? -0.249 8.953 2.826 1.00 95.50 106 ALA A N 1
ATOM 870 C CA . ALA A 1 106 ? -0.217 10.319 2.321 1.00 95.50 106 ALA A CA 1
ATOM 871 C C . ALA A 1 106 ? -0.965 10.478 0.991 1.00 95.50 106 ALA A C 1
ATOM 873 O O . ALA A 1 106 ? -0.943 9.612 0.119 1.00 95.50 106 ALA A O 1
ATOM 874 N N . GLU A 1 107 ? -1.554 11.655 0.796 1.00 94.69 107 GLU A N 1
ATOM 875 C CA . GLU A 1 107 ? -2.237 12.021 -0.449 1.00 94.69 107 GLU A CA 1
ATOM 876 C C . GLU A 1 107 ? -1.267 12.380 -1.588 1.00 94.69 107 GLU A C 1
ATOM 878 O O . GLU A 1 107 ? -1.620 12.250 -2.759 1.00 94.69 107 GLU A O 1
ATOM 883 N N . SER A 1 108 ? -0.037 12.809 -1.266 1.00 94.19 108 SER A N 1
ATOM 884 C CA . SER A 1 108 ? 1.004 13.148 -2.247 1.00 94.19 108 SER A CA 1
ATOM 885 C C . SER A 1 108 ? 2.372 12.568 -1.886 1.00 94.19 108 SER A C 1
ATOM 887 O O . SER A 1 108 ? 2.676 12.284 -0.721 1.00 94.19 108 SER A O 1
ATOM 889 N N . TYR A 1 109 ? 3.225 12.434 -2.902 1.00 92.50 109 TYR A N 1
ATOM 890 C CA . TYR A 1 109 ? 4.575 11.897 -2.760 1.00 92.50 109 TYR A CA 1
ATOM 891 C C . TYR A 1 109 ? 5.486 12.812 -1.925 1.00 92.50 109 TYR A C 1
ATOM 893 O O . TYR A 1 109 ? 6.312 12.345 -1.141 1.00 92.50 109 TYR A O 1
ATOM 901 N N . GLU A 1 110 ? 5.317 14.129 -2.031 1.00 92.00 110 GLU A N 1
ATOM 902 C CA . GLU A 1 110 ? 6.063 15.128 -1.260 1.00 92.00 110 GLU A CA 1
ATOM 903 C C . GLU A 1 110 ? 5.709 15.048 0.225 1.00 92.00 110 GLU A C 1
ATOM 905 O O . GLU A 1 110 ? 6.594 15.119 1.082 1.00 92.00 110 GLU A O 1
ATOM 910 N N . VAL A 1 111 ? 4.422 14.860 0.538 1.00 93.44 111 VAL A N 1
ATOM 911 C CA . VAL A 1 111 ? 3.957 14.648 1.913 1.00 93.44 111 VAL A CA 1
ATOM 912 C C . VAL A 1 111 ? 4.516 13.334 2.460 1.00 93.44 111 VAL A C 1
ATOM 914 O O . VAL A 1 111 ? 5.032 13.321 3.578 1.00 93.44 111 VAL A O 1
ATOM 917 N N . ALA A 1 112 ? 4.497 12.256 1.668 1.00 92.12 112 ALA A N 1
ATOM 918 C CA . ALA A 1 112 ? 5.094 10.975 2.047 1.00 92.12 112 ALA A CA 1
ATOM 919 C C . ALA A 1 112 ? 6.599 11.105 2.335 1.00 92.12 112 ALA A C 1
ATOM 921 O O . ALA A 1 112 ? 7.069 10.627 3.362 1.00 92.12 112 ALA A O 1
ATOM 922 N N . LYS A 1 113 ? 7.352 11.829 1.497 1.00 91.69 113 LYS A N 1
ATOM 923 C CA . LYS A 1 113 ? 8.784 12.101 1.716 1.00 91.69 113 LYS A CA 1
ATOM 924 C C . LYS A 1 113 ? 9.056 12.839 3.021 1.00 91.69 113 LYS A C 1
ATOM 926 O O . LYS A 1 113 ? 9.988 12.477 3.738 1.00 91.69 113 LYS A O 1
ATOM 931 N N . LYS A 1 114 ? 8.257 13.864 3.339 1.00 90.38 114 LYS A N 1
ATOM 932 C CA . LYS A 1 114 ? 8.373 14.586 4.616 1.00 90.38 114 LYS A CA 1
ATOM 933 C C . LYS A 1 114 ? 8.099 13.648 5.793 1.00 90.38 114 LYS A C 1
ATOM 935 O O . LYS A 1 114 ? 8.916 13.585 6.707 1.00 90.38 114 LYS A O 1
ATOM 940 N N . LYS A 1 115 ? 7.010 12.870 5.729 1.00 90.31 115 LYS A N 1
ATOM 941 C CA . LYS A 1 115 ? 6.652 11.876 6.755 1.00 90.31 115 LYS A CA 1
ATOM 942 C C . LYS A 1 115 ? 7.738 10.813 6.933 1.00 90.31 115 LYS A C 1
ATOM 944 O O . LYS A 1 115 ? 8.069 10.505 8.071 1.00 90.31 115 LYS A O 1
ATOM 949 N N . LEU A 1 116 ? 8.327 10.311 5.845 1.00 87.94 116 LEU A N 1
ATOM 950 C CA . LEU A 1 116 ? 9.429 9.347 5.887 1.00 87.94 116 LEU A CA 1
ATOM 951 C C . LEU A 1 116 ? 10.652 9.937 6.589 1.00 87.94 116 LEU A C 1
ATOM 953 O O . LEU A 1 116 ? 11.217 9.302 7.470 1.00 87.94 116 LEU A O 1
ATOM 957 N N . SER A 1 117 ? 11.040 11.169 6.244 1.00 82.31 117 SER A N 1
ATOM 958 C CA . SER A 1 117 ? 12.173 11.827 6.898 1.00 82.31 117 SER A CA 1
ATOM 959 C C . SER A 1 117 ? 11.945 11.982 8.400 1.00 82.31 117 SER A C 1
ATOM 961 O O . SER A 1 117 ? 12.867 11.734 9.170 1.00 82.31 117 SER A O 1
ATOM 963 N N . THR A 1 118 ? 10.745 12.384 8.825 1.00 79.12 118 THR A N 1
ATOM 964 C CA . THR A 1 118 ? 10.407 12.462 10.251 1.00 79.12 118 THR A CA 1
ATOM 965 C C . THR A 1 118 ? 10.449 11.080 10.895 1.00 79.12 118 THR A C 1
ATOM 967 O O . THR A 1 118 ? 11.073 10.931 11.936 1.00 79.12 118 THR A O 1
ATOM 970 N N . PHE A 1 119 ? 9.865 10.069 10.246 1.00 77.81 119 PHE A N 1
ATOM 971 C CA . PHE A 1 119 ? 9.813 8.692 10.733 1.00 77.81 119 PHE A CA 1
ATOM 972 C C . PHE A 1 119 ? 11.206 8.087 10.950 1.00 77.81 119 PHE A C 1
ATOM 974 O O . PHE A 1 119 ? 11.482 7.544 12.018 1.00 77.81 119 PHE A O 1
ATOM 981 N N . CYS A 1 120 ? 12.114 8.232 9.982 1.00 74.19 120 CYS A N 1
ATOM 982 C CA . CYS A 1 120 ? 13.491 7.759 10.118 1.00 74.19 120 CYS A CA 1
ATOM 983 C C . CYS A 1 120 ? 14.254 8.512 11.219 1.00 74.19 120 CYS A C 1
ATOM 985 O O . CYS A 1 120 ? 15.055 7.905 11.922 1.00 74.19 120 CYS A O 1
ATOM 987 N N . ASN A 1 121 ? 13.998 9.815 11.386 1.00 67.44 121 ASN A N 1
ATOM 988 C CA . ASN A 1 121 ? 14.649 10.625 12.418 1.00 67.44 121 ASN A CA 1
ATOM 989 C C . ASN A 1 121 ? 14.154 10.296 13.837 1.00 67.44 121 ASN A C 1
ATOM 991 O O . ASN A 1 121 ? 14.924 10.423 14.781 1.00 67.44 121 ASN A O 1
ATOM 995 N N . THR A 1 122 ? 12.889 9.897 14.004 1.00 63.22 122 THR A N 1
ATOM 996 C CA . THR A 1 122 ? 12.319 9.534 15.315 1.00 63.22 122 THR A CA 1
ATOM 997 C C . THR A 1 122 ? 12.521 8.066 15.680 1.00 63.22 122 THR A C 1
ATOM 999 O O . THR A 1 122 ? 12.430 7.722 16.850 1.00 63.22 122 THR A O 1
ATOM 1002 N N . SER A 1 123 ? 12.785 7.192 14.702 1.00 57.84 123 SER A N 1
ATOM 1003 C CA . SER A 1 123 ? 13.011 5.756 14.946 1.00 57.84 123 SER A CA 1
ATOM 1004 C C . SER A 1 123 ? 14.435 5.443 15.420 1.00 57.84 123 SER A C 1
ATOM 1006 O O . SER A 1 123 ? 14.698 4.350 15.911 1.00 57.84 123 SER A O 1
ATOM 1008 N N . THR A 1 124 ? 15.372 6.391 15.311 1.00 49.97 124 THR A N 1
ATOM 1009 C CA . THR A 1 124 ? 16.653 6.301 16.019 1.00 49.97 124 THR A CA 1
ATOM 1010 C C . THR A 1 124 ? 16.432 6.636 17.488 1.00 49.97 124 THR A C 1
ATOM 1012 O O . THR A 1 124 ? 16.358 7.811 17.838 1.00 49.97 124 THR A O 1
ATOM 1015 N N . THR A 1 125 ? 16.328 5.609 18.332 1.00 43.41 125 THR A N 1
ATOM 1016 C CA . THR A 1 125 ? 16.401 5.721 19.795 1.00 43.41 125 THR A CA 1
ATOM 1017 C C . THR A 1 125 ? 17.511 6.681 20.218 1.00 43.41 125 THR A C 1
ATOM 1019 O O . THR A 1 125 ? 18.643 6.598 19.733 1.00 43.41 125 THR A O 1
ATOM 1022 N N . GLU A 1 126 ? 17.151 7.588 21.119 1.00 40.62 126 GLU A N 1
ATOM 1023 C CA . GLU A 1 126 ? 18.005 8.573 21.765 1.00 40.62 126 GLU A CA 1
ATOM 1024 C C . GLU A 1 126 ? 19.261 7.905 22.338 1.00 40.62 126 GLU A C 1
ATOM 1026 O O . GLU A 1 126 ? 19.210 7.139 23.296 1.00 40.62 126 GLU A O 1
ATOM 1031 N N . VAL A 1 127 ? 20.414 8.206 21.749 1.00 42.44 127 VAL A N 1
ATOM 1032 C CA . VAL A 1 127 ? 21.677 8.174 22.478 1.00 42.44 127 VAL A CA 1
ATOM 1033 C C . VAL A 1 127 ? 22.166 9.609 22.458 1.00 42.44 127 VAL A C 1
ATOM 1035 O O . VAL A 1 127 ? 22.657 10.090 21.434 1.00 42.44 127 VAL A O 1
ATOM 1038 N N . GLU A 1 128 ? 21.983 10.307 23.577 1.00 41.50 128 GLU A N 1
ATOM 1039 C CA . GLU A 1 128 ? 22.693 11.548 23.857 1.00 41.50 128 GLU A CA 1
ATOM 1040 C C . GLU A 1 128 ? 24.197 11.268 23.753 1.00 41.50 128 GLU A C 1
ATOM 1042 O O . GLU A 1 128 ? 24.831 10.719 24.647 1.00 41.50 128 GLU A O 1
ATOM 1047 N N . ASN A 1 129 ? 24.780 11.598 22.609 1.00 36.12 129 ASN A N 1
ATOM 1048 C CA . ASN A 1 129 ? 26.198 11.882 22.500 1.00 36.12 129 ASN A CA 1
ATOM 1049 C C . ASN A 1 129 ? 26.305 13.211 21.767 1.00 36.12 129 ASN A C 1
ATOM 1051 O O . ASN A 1 129 ? 26.304 13.295 20.535 1.00 36.12 129 ASN A O 1
ATOM 1055 N N . VAL A 1 130 ? 26.322 14.257 22.586 1.00 49.66 130 VAL A N 1
ATOM 1056 C CA . VAL A 1 130 ? 26.835 15.575 22.237 1.00 49.66 130 VAL A CA 1
ATOM 1057 C C . VAL A 1 130 ? 28.255 15.368 21.670 1.00 49.66 130 VAL A C 1
ATOM 1059 O O . VAL A 1 130 ? 29.012 14.532 22.157 1.00 49.66 130 VAL A O 1
ATOM 1062 N N . ASP A 1 131 ? 28.577 16.073 20.585 1.00 46.38 131 ASP A N 1
ATOM 1063 C CA . ASP A 1 131 ? 29.920 16.186 19.986 1.00 46.38 131 ASP A CA 1
ATOM 1064 C C . ASP A 1 131 ? 30.477 15.070 19.083 1.00 46.38 131 ASP A C 1
ATOM 1066 O O . ASP A 1 131 ? 31.665 14.749 19.149 1.00 46.38 131 ASP A O 1
ATOM 1070 N N . LYS A 1 132 ? 29.709 14.573 18.097 1.00 43.28 132 LYS A N 1
ATOM 1071 C CA . LYS A 1 132 ? 30.330 14.066 16.847 1.00 43.28 132 LYS A CA 1
ATOM 1072 C C . LYS A 1 132 ? 29.598 14.548 15.588 1.00 43.28 132 LYS A C 1
ATOM 1074 O O . LYS A 1 132 ? 28.368 14.482 15.536 1.00 43.28 132 LYS A O 1
ATOM 1079 N N . PRO A 1 133 ? 30.317 14.998 14.536 1.00 43.09 133 PRO A N 1
ATOM 1080 C CA . PRO A 1 133 ? 29.691 15.405 13.285 1.00 43.09 133 PRO A CA 1
ATOM 1081 C C . PRO A 1 133 ? 28.920 14.228 12.678 1.00 43.09 133 PRO A C 1
ATOM 1083 O O . PRO A 1 133 ? 29.472 13.154 12.418 1.00 43.09 133 PRO A O 1
ATOM 1086 N N . ARG A 1 134 ? 27.614 14.443 12.478 1.00 54.69 134 ARG A N 1
ATOM 1087 C CA . ARG A 1 134 ? 26.658 13.466 11.946 1.00 54.69 134 ARG A CA 1
ATOM 1088 C C . ARG A 1 134 ? 27.145 12.917 10.603 1.00 54.69 134 ARG A C 1
ATOM 1090 O O . ARG A 1 134 ? 27.105 13.610 9.587 1.00 54.69 134 ARG A O 1
ATOM 1097 N N . LYS A 1 135 ? 27.550 11.644 10.570 1.00 49.41 135 LYS A N 1
ATOM 1098 C CA . LYS A 1 135 ? 27.766 10.924 9.310 1.00 49.41 135 LYS A CA 1
ATOM 1099 C C . LYS A 1 135 ? 26.403 10.662 8.668 1.00 49.41 135 LYS A C 1
ATOM 1101 O O . LYS A 1 135 ? 25.581 9.942 9.229 1.00 49.41 135 LYS A O 1
ATOM 1106 N N . ARG A 1 136 ? 26.158 11.250 7.490 1.00 47.00 136 ARG A N 1
ATOM 1107 C CA . ARG A 1 136 ? 25.003 10.915 6.641 1.00 47.00 136 ARG A CA 1
ATOM 1108 C C . ARG A 1 136 ? 25.034 9.409 6.357 1.00 47.00 136 ARG A C 1
ATOM 1110 O O . ARG A 1 136 ? 25.952 8.945 5.681 1.00 47.00 136 ARG A O 1
ATOM 1117 N N . LYS A 1 137 ? 24.055 8.649 6.859 1.00 50.50 137 LYS A N 1
ATOM 1118 C CA . LYS A 1 137 ? 23.863 7.262 6.420 1.00 50.50 137 LYS A CA 1
ATOM 1119 C C . LYS A 1 137 ? 23.459 7.291 4.942 1.00 50.50 137 LYS A C 1
ATOM 1121 O O . LYS A 1 137 ? 22.552 8.031 4.558 1.00 50.50 137 LYS A O 1
ATOM 1126 N N . LYS A 1 138 ? 24.190 6.550 4.104 1.00 41.00 138 LYS A N 1
ATOM 1127 C CA . LYS A 1 138 ? 23.837 6.353 2.692 1.00 41.00 138 LYS A CA 1
ATOM 1128 C C . LYS A 1 138 ? 22.483 5.645 2.635 1.00 41.00 138 LYS A C 1
ATOM 1130 O O . LYS A 1 138 ? 22.293 4.663 3.344 1.00 41.00 138 LYS A O 1
ATOM 1135 N N . LYS A 1 139 ? 21.584 6.121 1.767 1.00 45.38 139 LYS A N 1
ATOM 1136 C CA . LYS A 1 139 ? 20.482 5.298 1.257 1.00 45.38 139 LYS A CA 1
ATOM 1137 C C . LYS A 1 139 ? 21.109 4.040 0.657 1.00 45.38 139 LYS A C 1
ATOM 1139 O O . LYS A 1 139 ? 21.859 4.165 -0.311 1.00 45.38 139 LYS A O 1
ATOM 1144 N N . GLN A 1 140 ? 20.881 2.878 1.257 1.00 43.22 140 GLN A N 1
ATOM 1145 C CA . GLN A 1 140 ? 21.166 1.618 0.585 1.00 43.22 140 GLN A CA 1
ATOM 1146 C C . GLN A 1 140 ? 20.031 1.398 -0.406 1.00 43.22 140 GLN A C 1
ATOM 1148 O O . GLN A 1 140 ? 18.876 1.257 -0.034 1.00 43.22 140 GLN A O 1
ATOM 1153 N N . PHE A 1 141 ? 20.383 1.532 -1.677 1.00 44.25 141 PHE A N 1
ATOM 1154 C CA . PHE A 1 141 ? 19.573 1.109 -2.803 1.00 44.25 141 PHE A CA 1
ATOM 1155 C C . PHE A 1 141 ? 19.720 -0.413 -2.887 1.00 44.25 141 PHE A C 1
ATOM 1157 O O . PHE A 1 141 ? 20.856 -0.893 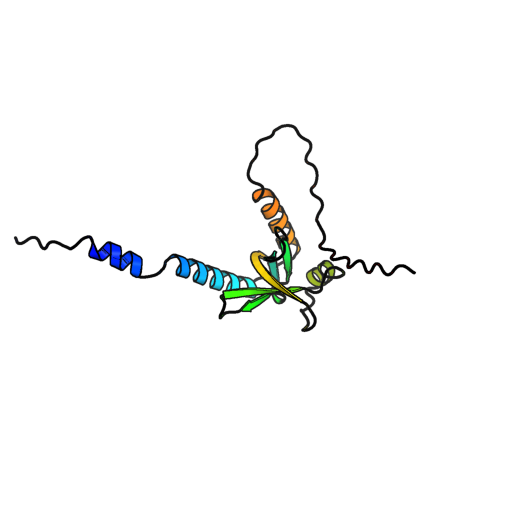-2.913 1.00 44.25 141 PHE A O 1
ATOM 1164 N N . CYS A 1 142 ? 18.615 -1.156 -2.864 1.00 42.00 142 CYS A N 1
ATOM 1165 C CA . CYS A 1 142 ? 18.634 -2.608 -3.021 1.00 42.00 142 CYS A CA 1
ATOM 1166 C C . CYS A 1 142 ? 19.090 -2.934 -4.445 1.00 42.00 142 CYS A C 1
ATOM 1168 O O . CYS A 1 142 ? 18.357 -2.704 -5.407 1.00 42.00 142 CYS A O 1
ATOM 1170 N N . ASP A 1 143 ? 20.323 -3.416 -4.577 1.00 40.28 143 ASP A N 1
ATOM 1171 C CA . ASP A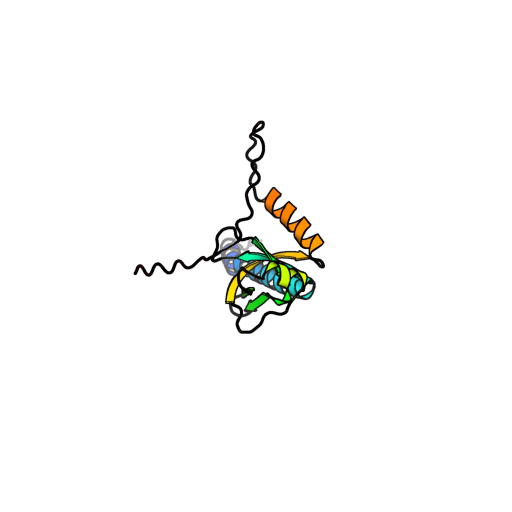 1 143 ? 20.890 -3.869 -5.841 1.00 40.28 143 ASP A CA 1
ATOM 1172 C C . ASP A 1 143 ? 21.360 -5.312 -5.657 1.00 40.28 143 ASP A C 1
ATOM 1174 O O . ASP A 1 143 ? 22.458 -5.589 -5.169 1.00 40.28 143 ASP A O 1
ATOM 1178 N N . SER A 1 144 ? 20.498 -6.258 -6.014 1.00 35.31 144 SER A N 1
ATOM 1179 C CA . SER A 1 144 ? 20.863 -7.669 -6.107 1.00 35.31 144 SER A CA 1
ATOM 1180 C C . SER A 1 144 ? 21.648 -7.874 -7.407 1.00 35.31 144 SER A C 1
ATOM 1182 O O . SER A 1 144 ? 21.110 -8.308 -8.422 1.00 35.31 144 SER A O 1
ATOM 1184 N N . SER A 1 145 ? 22.934 -7.519 -7.407 1.00 38.25 145 SER A N 1
ATOM 1185 C CA . SER A 1 145 ? 23.848 -7.892 -8.491 1.00 38.25 145 SER A CA 1
ATOM 1186 C C . SER A 1 145 ? 24.167 -9.385 -8.403 1.00 38.25 145 SER A C 1
ATOM 1188 O O . SER A 1 145 ? 25.007 -9.799 -7.603 1.00 38.25 145 SER A O 1
ATOM 1190 N N . ASN A 1 146 ? 23.519 -10.194 -9.244 1.00 36.22 146 ASN A N 1
ATOM 1191 C CA . ASN A 1 146 ? 23.967 -11.554 -9.533 1.00 36.22 146 ASN A CA 1
ATOM 1192 C C . ASN A 1 146 ? 25.324 -11.478 -10.252 1.00 36.22 146 ASN A C 1
ATOM 1194 O O . ASN A 1 146 ? 25.402 -11.033 -11.398 1.00 36.22 146 ASN A O 1
ATOM 1198 N N . LYS A 1 147 ? 26.394 -11.905 -9.577 1.00 36.12 147 LYS A N 1
ATOM 1199 C CA . LYS A 1 147 ? 27.682 -12.191 -10.214 1.00 36.12 147 LYS A CA 1
ATOM 1200 C C . LYS A 1 147 ? 27.585 -13.552 -10.899 1.00 36.12 147 LYS A C 1
ATOM 1202 O O . LYS A 1 147 ? 27.528 -14.573 -10.224 1.00 36.12 147 LYS A O 1
ATOM 1207 N N . ASN A 1 148 ? 27.564 -13.553 -12.228 1.00 39.47 148 ASN A N 1
ATOM 1208 C CA . ASN A 1 148 ? 27.958 -14.723 -13.004 1.00 39.47 148 ASN A CA 1
ATOM 1209 C C . ASN A 1 148 ? 29.469 -14.629 -13.227 1.00 39.47 148 ASN A C 1
ATOM 1211 O O . ASN A 1 148 ? 29.906 -13.922 -14.133 1.00 39.47 148 ASN A O 1
ATOM 1215 N N . ASP A 1 149 ? 30.240 -15.330 -12.399 1.00 40.75 149 ASP A N 1
ATOM 1216 C CA . ASP A 1 149 ? 31.643 -15.627 -12.679 1.00 40.75 149 ASP A CA 1
ATOM 1217 C C . ASP A 1 149 ? 31.681 -16.920 -13.510 1.00 40.75 149 ASP A C 1
ATOM 1219 O O . ASP A 1 149 ? 31.434 -18.018 -13.011 1.00 40.75 149 ASP A O 1
ATOM 1223 N N . GLY A 1 150 ? 31.914 -16.765 -14.812 1.00 39.56 150 GLY A N 1
ATOM 1224 C CA . GLY A 1 150 ? 32.245 -17.843 -15.737 1.00 39.56 150 GLY A CA 1
ATOM 1225 C C . GLY A 1 150 ? 33.573 -17.503 -16.395 1.00 39.56 150 GLY A C 1
ATOM 1226 O O . GLY A 1 150 ? 33.585 -16.867 -17.447 1.00 39.56 150 GLY A O 1
ATOM 1227 N N . ASP A 1 151 ? 34.666 -17.871 -15.730 1.00 47.03 151 ASP A N 1
ATOM 1228 C CA . ASP A 1 151 ? 36.027 -17.748 -16.252 1.00 47.03 151 ASP A CA 1
ATOM 1229 C C . ASP A 1 151 ? 36.195 -18.602 -17.518 1.00 47.03 151 ASP A C 1
ATOM 1231 O O . ASP A 1 151 ? 35.749 -19.751 -17.585 1.00 47.03 151 ASP A O 1
ATOM 1235 N N . THR A 1 152 ? 36.837 -18.003 -18.522 1.00 38.84 152 THR A N 1
ATOM 1236 C CA . THR A 1 152 ? 37.422 -18.669 -19.696 1.00 38.84 152 THR A CA 1
ATOM 1237 C C . THR A 1 152 ? 38.908 -18.867 -19.454 1.00 38.84 152 THR A C 1
ATOM 1239 O O . THR A 1 152 ? 39.527 -17.921 -18.915 1.00 38.84 152 THR A O 1
#

Solvent-accessible surface area (backbone atoms only — not comparable to full-atom values): 9462 Å² total; per-residue (Å²): 135,83,83,78,82,72,66,73,64,59,56,57,56,48,55,66,65,69,52,64,61,70,61,51,54,52,50,52,50,49,54,51,49,58,53,46,45,74,76,20,50,22,31,34,32,34,38,69,89,43,84,90,45,70,48,74,40,34,28,82,29,53,44,78,37,81,89,77,73,43,39,32,36,48,40,79,52,66,95,48,39,72,62,34,38,76,67,56,57,76,66,58,91,86,36,47,78,42,53,35,47,83,74,48,74,19,76,40,70,70,56,39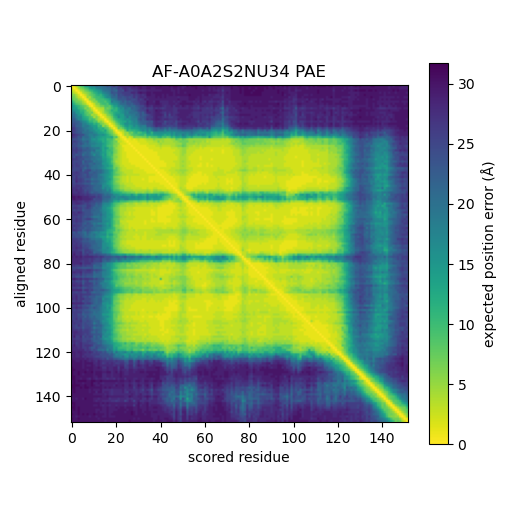,52,53,51,49,54,51,49,61,64,65,68,56,74,88,70,94,65,86,90,68,86,82,76,80,77,74,84,82,73,76,73,88,76,80,81,83,85,77,87,130

Sequence (152 aa):
EKYVQVDTLNWMTNFGRLLAIENSYLSANFVAIVENLKLNKFVIIEFLEEEQCIEIVPSNWIIVDDKLQKCICRWPGSNNASRYTASQKPPTNVWDRYECIPQKFAESYEVAKKKLSTFCNTSTTEVENVDKPRKRKKKQFCDSSNKNDGDT

Radius of gyration: 22.79 Å; Cα contacts (8 Å, |Δi|>4): 157; chains: 1; bounding box: 67×35×75 Å

Foldseek 3Di:
DDDDPPPPVVVVVVVVVVDPVVVVVLLVVLVVVVVLLVVFQKFWKDFPVDPPDIDIAGSLQWDADPVVSWIKGFAQDQPCRVVCRQVVPHHDPPTDITTIDTDDGHNDPVVVVVVVVVVVVVPPPDDPDPDDDDDPDDPDRDDPDDDDDDDD